Protein AF-A0A9D8PIN5-F1 (afdb_monomer_lite)

Sequence (96 aa):
MKIVKNLRQTLTIASVVVSLTILGFTVFGKRGFISFMTMKERKKSISLEIESLQNQNSALKDELIRLKSKEYRERVVRSKMGMAKDGEVIYIFTPE

Organism: NCBI:txid2844893

Foldseek 3Di:
DVVVVVVVVVVVVVVVVVVVVVVVCCCPPPPHPVVVVVVVVVVVVVVVVVVVVVVVVVVVVVVVCVPDDPVVVV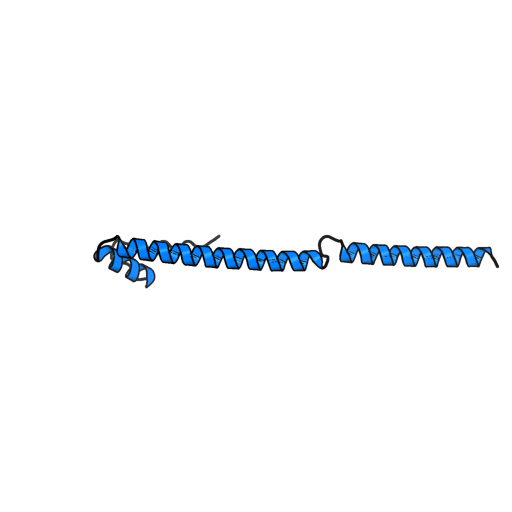QVVCLVVVHHDVPDDNDDDDDD

InterPro domains:
  IPR007060 Septum formation initiator FtsL/DivIC [PF04977] (22-93)
  IPR023081 Cell division protein FtsB [PTHR37485] (9-95)

Structure (mmCIF, N/CA/C/O backbone):
data_AF-A0A9D8PIN5-F1
#
_entry.id   AF-A0A9D8PIN5-F1
#
loop_
_atom_site.group_PDB
_atom_site.id
_atom_site.type_symbol
_atom_site.label_atom_id
_atom_site.label_alt_id
_atom_site.label_comp_id
_atom_site.label_asym_id
_atom_site.label_entity_id
_atom_site.label_seq_id
_atom_site.pdbx_PDB_ins_code
_atom_site.Cartn_x
_atom_site.Cartn_y
_atom_site.Cartn_z
_atom_site.occupancy
_atom_site.B_iso_or_equiv
_atom_site.auth_seq_id
_atom_site.auth_comp_id
_atom_site.auth_asym_id
_atom_site.auth_atom_id
_atom_site.pdbx_PDB_model_num
ATOM 1 N N . MET A 1 1 ? 27.734 -3.384 -60.481 1.00 53.97 1 MET A N 1
ATOM 2 C CA . MET A 1 1 ? 27.952 -3.400 -59.010 1.00 53.97 1 MET A CA 1
ATOM 3 C C . MET A 1 1 ? 27.066 -2.436 -58.194 1.00 53.97 1 MET A C 1
ATOM 5 O O . MET A 1 1 ? 27.064 -2.544 -56.976 1.00 53.97 1 MET A O 1
ATOM 9 N N . LYS A 1 2 ? 26.290 -1.513 -58.799 1.00 52.38 2 LYS A N 1
ATOM 10 C CA . LYS A 1 2 ? 25.408 -0.584 -58.049 1.00 52.38 2 LYS A CA 1
ATOM 11 C C . LYS A 1 2 ? 24.109 -1.238 -57.531 1.00 52.38 2 LYS A C 1
ATOM 13 O O . LYS A 1 2 ? 23.700 -0.968 -56.411 1.00 52.38 2 LYS A O 1
ATOM 18 N N . ILE A 1 3 ? 23.523 -2.165 -58.295 1.00 59.53 3 ILE A N 1
ATOM 19 C CA . ILE A 1 3 ? 22.233 -2.819 -57.980 1.00 59.53 3 ILE A CA 1
ATOM 20 C C . ILE A 1 3 ? 22.317 -3.677 -56.702 1.00 59.53 3 ILE A C 1
ATOM 22 O O . ILE A 1 3 ? 21.507 -3.528 -55.794 1.00 59.53 3 ILE A O 1
ATOM 26 N N . VAL A 1 4 ? 23.363 -4.502 -56.575 1.00 61.22 4 VAL A N 1
ATOM 27 C CA . VAL A 1 4 ? 23.621 -5.316 -55.368 1.00 61.22 4 VAL A CA 1
ATOM 28 C C . VAL A 1 4 ? 23.956 -4.481 -54.127 1.00 61.22 4 VAL A C 1
ATOM 30 O O . VAL A 1 4 ? 23.680 -4.909 -53.008 1.00 61.22 4 VAL A O 1
ATOM 33 N N . LYS A 1 5 ? 24.525 -3.281 -54.301 1.00 61.94 5 LYS A N 1
ATOM 34 C CA . LYS A 1 5 ? 24.844 -2.371 -53.190 1.00 61.94 5 LYS A CA 1
ATOM 35 C C . LYS A 1 5 ? 23.572 -1.750 -52.600 1.00 61.94 5 LYS A C 1
ATOM 37 O O . LYS A 1 5 ? 23.424 -1.733 -51.382 1.00 61.94 5 LYS A O 1
ATOM 42 N N . ASN A 1 6 ? 22.632 -1.354 -53.459 1.00 67.06 6 ASN A N 1
ATOM 43 C CA . ASN A 1 6 ? 21.336 -0.808 -53.050 1.00 67.06 6 ASN A CA 1
ATOM 44 C C . ASN A 1 6 ? 20.466 -1.870 -52.361 1.00 67.06 6 ASN A C 1
ATOM 46 O O . ASN A 1 6 ? 19.854 -1.574 -51.342 1.00 67.06 6 ASN A O 1
ATOM 50 N N . LEU A 1 7 ? 20.489 -3.117 -52.852 1.00 71.06 7 LEU A N 1
ATOM 51 C CA . LEU A 1 7 ? 19.754 -4.234 -52.246 1.00 71.06 7 LEU A CA 1
ATOM 52 C C . LEU A 1 7 ? 20.270 -4.580 -50.838 1.00 71.06 7 LEU A C 1
ATOM 54 O O . LEU A 1 7 ? 19.492 -4.832 -49.917 1.00 71.06 7 LEU A O 1
ATOM 58 N N . ARG A 1 8 ? 21.596 -4.544 -50.649 1.00 77.00 8 ARG A N 1
ATOM 59 C CA . ARG A 1 8 ? 22.219 -4.708 -49.328 1.00 77.00 8 ARG A CA 1
ATOM 60 C C . ARG A 1 8 ? 21.859 -3.561 -48.382 1.00 77.00 8 ARG A C 1
ATOM 62 O O . ARG A 1 8 ? 21.534 -3.829 -47.231 1.00 77.00 8 ARG A O 1
ATOM 69 N N . GLN A 1 9 ? 21.851 -2.315 -48.866 1.00 79.69 9 GLN A N 1
ATOM 70 C CA . GLN A 1 9 ? 21.445 -1.156 -48.064 1.00 79.69 9 GLN A CA 1
ATOM 71 C C . GLN A 1 9 ? 19.970 -1.215 -47.645 1.00 79.69 9 GLN A C 1
ATOM 73 O O . GLN A 1 9 ? 19.663 -0.959 -46.480 1.00 79.69 9 GLN A O 1
ATOM 78 N N . THR A 1 10 ? 19.059 -1.614 -48.537 1.00 79.12 10 THR A N 1
ATOM 79 C CA . THR A 1 10 ? 17.638 -1.777 -48.188 1.00 79.12 10 THR A CA 1
ATOM 80 C C . THR A 1 10 ? 17.422 -2.883 -47.157 1.00 79.12 10 THR A C 1
ATOM 82 O O . THR A 1 10 ? 16.628 -2.702 -46.239 1.00 79.12 10 THR A O 1
ATOM 85 N N . LEU A 1 11 ? 18.175 -3.987 -47.240 1.00 83.62 11 LEU A N 1
ATOM 86 C CA . LEU A 1 11 ? 18.127 -5.068 -46.247 1.00 83.62 11 LEU A CA 1
ATOM 87 C C . LEU A 1 11 ? 18.642 -4.618 -44.873 1.00 83.62 11 LEU A C 1
ATOM 89 O O . LEU A 1 11 ? 18.022 -4.927 -43.857 1.00 83.62 11 LEU A O 1
ATOM 93 N N . THR A 1 12 ? 19.734 -3.848 -44.826 1.00 83.00 12 THR A N 1
ATOM 94 C CA . THR A 1 12 ? 20.247 -3.313 -43.554 1.00 83.00 12 THR A CA 1
ATOM 95 C C . THR A 1 12 ? 19.287 -2.312 -42.921 1.00 83.00 12 THR A C 1
ATOM 97 O O . THR A 1 12 ? 19.059 -2.370 -41.717 1.00 83.00 12 THR A O 1
ATOM 100 N N . ILE A 1 13 ? 18.667 -1.436 -43.718 1.00 86.88 13 ILE A N 1
ATOM 101 C CA . ILE A 1 13 ? 17.690 -0.464 -43.211 1.00 86.88 13 ILE A CA 1
ATOM 102 C C . ILE A 1 13 ? 16.445 -1.194 -42.698 1.00 86.88 13 ILE A C 1
ATOM 104 O O . ILE A 1 13 ? 15.985 -0.905 -41.597 1.00 86.88 13 ILE A O 1
ATOM 108 N N . ALA A 1 14 ? 15.947 -2.190 -43.437 1.00 87.19 14 ALA A N 1
ATOM 109 C CA . ALA A 1 14 ? 14.819 -3.007 -43.000 1.00 87.19 14 ALA A CA 1
ATOM 110 C C . ALA A 1 14 ? 15.114 -3.734 -41.677 1.00 87.19 14 ALA A C 1
ATOM 112 O O . ALA A 1 14 ? 14.286 -3.711 -40.771 1.00 87.19 14 ALA A O 1
ATOM 113 N N . SER A 1 15 ? 16.312 -4.310 -41.519 1.00 84.62 15 SER A N 1
ATOM 114 C CA . SER A 1 15 ? 16.727 -4.949 -40.263 1.00 84.62 15 SER A CA 1
ATOM 115 C C . SER A 1 15 ? 16.765 -3.967 -39.090 1.00 84.62 15 SER A C 1
ATOM 117 O O . SER A 1 15 ? 16.300 -4.304 -38.003 1.00 84.62 15 SER A O 1
ATOM 119 N N . VAL A 1 16 ? 17.273 -2.750 -39.299 1.00 90.00 16 VAL A N 1
ATOM 120 C CA . VAL A 1 16 ? 17.318 -1.715 -38.256 1.00 90.00 16 VAL A CA 1
ATOM 121 C C . VAL A 1 16 ? 15.906 -1.276 -37.864 1.00 90.00 16 VAL A C 1
ATOM 123 O O . VAL A 1 16 ? 15.604 -1.190 -36.676 1.00 90.00 16 VAL A O 1
ATOM 126 N N . VAL A 1 17 ? 15.021 -1.066 -38.841 1.00 89.19 17 VAL A N 1
ATOM 127 C CA . VAL A 1 17 ? 13.620 -0.683 -38.601 1.00 89.19 17 VAL A CA 1
ATOM 128 C C . VAL A 1 17 ? 12.870 -1.773 -37.832 1.00 89.19 17 VAL A C 1
ATOM 130 O O . VAL A 1 17 ? 12.168 -1.465 -36.869 1.00 89.19 17 VAL A O 1
ATOM 133 N N . VAL A 1 18 ? 13.055 -3.047 -38.189 1.00 87.94 18 VAL A N 1
ATOM 134 C CA . VAL A 1 18 ? 12.456 -4.177 -37.460 1.00 87.94 18 VAL A CA 1
ATOM 135 C C . VAL A 1 18 ? 12.968 -4.230 -36.018 1.00 87.94 18 VAL A C 1
ATOM 137 O O . VAL A 1 18 ? 12.160 -4.321 -35.095 1.00 87.94 18 VAL A O 1
ATOM 140 N N . SER A 1 19 ? 14.276 -4.080 -35.795 1.00 84.50 19 SER A N 1
ATOM 141 C CA . SER A 1 19 ? 14.857 -4.054 -34.446 1.00 84.50 19 SER A CA 1
ATOM 142 C C . SER A 1 19 ? 14.330 -2.893 -33.597 1.00 84.50 19 SER A C 1
ATOM 144 O O . SER A 1 19 ? 13.957 -3.099 -32.443 1.00 84.50 19 SER A O 1
ATOM 146 N N . LEU A 1 20 ? 14.223 -1.686 -34.164 1.00 83.75 20 LEU A N 1
ATOM 147 C CA . LEU A 1 20 ? 13.627 -0.527 -33.485 1.00 83.75 20 LEU A CA 1
ATOM 148 C C . LEU A 1 20 ? 12.151 -0.747 -33.150 1.00 83.75 20 LEU A C 1
ATOM 150 O O . LEU A 1 20 ? 11.702 -0.367 -32.070 1.00 83.75 20 LEU A O 1
ATOM 154 N N . THR A 1 21 ? 11.409 -1.399 -34.044 1.00 79.94 21 THR A N 1
ATOM 155 C CA . THR A 1 21 ? 9.997 -1.720 -33.819 1.00 79.94 21 THR A CA 1
ATOM 156 C C . THR A 1 21 ? 9.851 -2.723 -32.674 1.00 79.94 21 THR A C 1
ATOM 158 O O . THR A 1 21 ? 9.048 -2.505 -31.772 1.00 79.94 21 THR A O 1
ATOM 161 N N . ILE A 1 22 ? 10.681 -3.771 -32.633 1.00 78.19 22 ILE A N 1
ATOM 162 C CA . ILE A 1 22 ? 10.677 -4.772 -31.553 1.00 78.19 22 ILE A CA 1
ATOM 163 C C . ILE A 1 22 ? 11.061 -4.140 -30.205 1.00 78.19 22 ILE A C 1
ATOM 165 O O . ILE A 1 22 ? 10.412 -4.408 -29.190 1.00 78.19 22 ILE A O 1
ATOM 169 N N . LEU A 1 23 ? 12.070 -3.264 -30.183 1.00 75.94 23 LEU A N 1
ATOM 170 C CA . LEU A 1 23 ? 12.464 -2.527 -28.978 1.00 75.94 23 LEU A CA 1
ATOM 171 C C . LEU A 1 23 ? 11.348 -1.587 -28.506 1.00 75.94 23 LEU A C 1
ATOM 173 O O . LEU A 1 23 ? 11.008 -1.584 -27.323 1.00 75.94 23 LEU A O 1
ATOM 177 N N . GLY A 1 24 ? 10.716 -0.859 -29.429 1.00 73.31 24 GLY A N 1
ATOM 178 C CA . GLY A 1 24 ? 9.569 -0.002 -29.139 1.00 73.31 24 GLY A CA 1
ATOM 179 C C . GLY A 1 24 ? 8.391 -0.785 -28.556 1.00 73.31 24 GLY A C 1
ATOM 180 O O . GLY A 1 24 ? 7.881 -0.424 -27.499 1.00 73.31 24 GLY A O 1
ATOM 181 N N . PHE A 1 25 ? 8.009 -1.910 -29.165 1.00 71.06 25 PHE A N 1
ATOM 182 C CA . PHE A 1 25 ? 6.950 -2.783 -28.645 1.00 71.06 25 PHE A CA 1
ATOM 183 C C . PHE A 1 25 ? 7.304 -3.437 -27.303 1.00 71.06 25 PHE A C 1
ATOM 185 O O . PHE A 1 25 ? 6.406 -3.715 -26.515 1.00 71.06 25 PHE A O 1
ATOM 192 N N . THR A 1 26 ? 8.583 -3.661 -27.002 1.00 66.81 26 THR A N 1
ATOM 193 C CA . THR A 1 26 ? 9.011 -4.193 -25.696 1.00 66.81 26 THR A CA 1
ATOM 194 C C . THR A 1 26 ? 8.898 -3.135 -24.595 1.00 66.81 26 THR A C 1
ATOM 196 O O . THR A 1 26 ? 8.490 -3.443 -23.476 1.00 66.81 26 THR A O 1
ATOM 199 N N . VAL A 1 27 ? 9.202 -1.873 -24.913 1.00 64.00 27 VAL A N 1
ATOM 200 C CA . VAL A 1 27 ? 9.110 -0.751 -23.964 1.00 64.00 27 VAL A CA 1
ATOM 201 C C . VAL A 1 27 ? 7.660 -0.279 -23.776 1.00 64.00 27 VAL A C 1
ATOM 203 O O . VAL A 1 27 ? 7.254 -0.018 -22.644 1.00 64.00 27 VAL A O 1
ATOM 206 N N . PHE A 1 28 ? 6.870 -0.221 -24.856 1.00 62.00 28 PHE A N 1
ATOM 207 C CA . PHE A 1 28 ? 5.486 0.284 -24.866 1.00 62.00 28 PHE A CA 1
ATOM 208 C C . PHE A 1 28 ? 4.399 -0.802 -24.839 1.00 62.00 28 PHE A C 1
ATOM 210 O O . PHE A 1 28 ? 3.219 -0.493 -24.676 1.00 62.00 28 PHE A O 1
ATOM 217 N N . GLY A 1 29 ? 4.748 -2.078 -25.007 1.00 59.06 29 GLY A N 1
ATOM 218 C CA . GLY A 1 29 ? 3.792 -3.181 -24.941 1.00 59.06 29 GLY A CA 1
ATOM 219 C C . GLY A 1 29 ? 3.213 -3.331 -23.537 1.00 59.06 29 GLY A C 1
ATOM 220 O O . GLY A 1 29 ? 3.834 -2.948 -22.553 1.00 59.06 29 GLY A O 1
ATOM 221 N N . LYS A 1 30 ? 2.036 -3.952 -23.421 1.00 53.00 30 LYS A N 1
ATOM 222 C CA . LYS A 1 30 ? 1.262 -4.155 -22.172 1.00 53.00 30 LYS A CA 1
ATOM 223 C C . LYS A 1 30 ? 2.024 -4.812 -20.990 1.00 53.00 30 LYS A C 1
ATOM 225 O O . LYS A 1 30 ? 1.447 -4.965 -19.922 1.00 53.00 30 LYS A O 1
ATOM 230 N N . ARG A 1 31 ? 3.290 -5.213 -21.173 1.00 54.16 31 ARG A N 1
ATOM 231 C CA . ARG A 1 31 ? 4.218 -5.767 -20.164 1.00 54.16 31 ARG A CA 1
ATOM 232 C C . ARG A 1 31 ? 5.534 -4.974 -20.024 1.00 54.16 31 ARG A C 1
ATOM 234 O O . ARG A 1 31 ? 6.476 -5.469 -19.416 1.00 54.16 31 ARG A O 1
ATOM 241 N N . GLY A 1 32 ? 5.630 -3.783 -20.612 1.00 59.28 32 GLY A N 1
ATOM 242 C CA . GLY A 1 32 ? 6.813 -2.926 -20.543 1.00 59.28 32 GLY A CA 1
ATOM 243 C C . GLY A 1 32 ? 7.029 -2.329 -19.149 1.00 59.28 32 GLY A C 1
ATOM 244 O O . GLY A 1 32 ? 6.126 -2.324 -18.310 1.00 59.28 32 GLY A O 1
ATOM 245 N N . PHE A 1 33 ? 8.233 -1.799 -18.916 1.00 55.56 33 PHE A N 1
ATOM 246 C CA . PHE A 1 33 ? 8.768 -1.309 -17.629 1.00 55.56 33 PHE A CA 1
ATOM 247 C C . PHE A 1 33 ? 7.813 -0.380 -16.843 1.00 55.56 33 PHE A C 1
ATOM 249 O O . PHE A 1 33 ? 7.799 -0.378 -15.612 1.00 55.56 33 PHE A O 1
ATOM 256 N N . ILE A 1 34 ? 6.947 0.350 -17.553 1.00 57.19 34 ILE A N 1
ATOM 257 C CA . ILE A 1 34 ? 5.923 1.244 -16.990 1.00 57.19 34 ILE A CA 1
ATOM 258 C C . ILE A 1 34 ? 4.852 0.472 -16.191 1.00 57.19 34 ILE A C 1
ATOM 260 O O . ILE A 1 34 ? 4.406 0.942 -15.145 1.00 57.19 34 ILE A O 1
ATOM 264 N N . SER A 1 35 ? 4.472 -0.743 -16.609 1.00 57.00 35 SER A N 1
ATOM 265 C CA . SER A 1 35 ? 3.480 -1.558 -15.886 1.00 57.00 35 SER A CA 1
ATOM 266 C C . SER A 1 35 ? 4.012 -2.105 -14.560 1.00 57.00 35 SER A C 1
ATOM 268 O O . SER A 1 35 ? 3.233 -2.355 -13.641 1.00 57.00 35 SER A O 1
ATOM 270 N N . PHE A 1 36 ? 5.327 -2.293 -14.434 1.00 58.16 36 PHE A N 1
ATOM 271 C CA . PHE A 1 36 ? 5.926 -2.729 -13.173 1.00 58.16 36 PHE A CA 1
ATOM 272 C C . PHE A 1 36 ? 5.909 -1.600 -12.132 1.00 58.16 36 PHE A C 1
ATOM 274 O O . PHE A 1 36 ? 5.683 -1.837 -10.944 1.00 58.16 36 PHE A O 1
ATOM 281 N N . MET A 1 37 ? 6.072 -0.356 -12.587 1.00 57.19 37 MET A N 1
ATOM 282 C CA . MET A 1 37 ? 6.033 0.819 -11.719 1.00 57.19 37 MET A CA 1
ATOM 283 C C . MET A 1 37 ? 4.612 1.085 -11.196 1.00 57.19 37 MET A C 1
ATOM 285 O O . MET A 1 37 ? 4.430 1.264 -9.992 1.00 57.19 37 MET A O 1
ATOM 289 N N . THR A 1 38 ? 3.588 0.961 -12.049 1.00 58.94 38 THR A N 1
ATOM 290 C CA . THR A 1 38 ? 2.182 1.140 -11.637 1.00 58.94 38 THR A CA 1
ATOM 291 C C . THR A 1 38 ? 1.669 0.025 -10.718 1.00 58.94 38 THR A C 1
ATOM 293 O O . THR A 1 38 ? 0.863 0.288 -9.823 1.00 58.94 38 THR A O 1
ATOM 296 N N . MET A 1 39 ? 2.159 -1.214 -10.858 1.00 58.47 39 MET A N 1
ATOM 297 C CA . MET A 1 39 ? 1.836 -2.303 -9.920 1.00 58.47 39 MET A CA 1
ATOM 298 C C . MET A 1 39 ? 2.414 -2.053 -8.520 1.00 58.47 39 MET A C 1
ATOM 300 O O . MET A 1 39 ? 1.759 -2.349 -7.518 1.00 58.47 39 MET A O 1
ATOM 304 N N . LYS A 1 40 ? 3.620 -1.476 -8.432 1.00 60.19 40 LYS A N 1
ATOM 305 C CA . LYS A 1 40 ? 4.253 -1.143 -7.148 1.00 60.19 40 LYS A CA 1
ATOM 306 C C . LYS A 1 40 ? 3.523 -0.002 -6.436 1.00 60.19 40 LYS A C 1
ATOM 308 O O . LYS A 1 40 ? 3.336 -0.069 -5.222 1.00 60.19 40 LYS A O 1
ATOM 313 N N . GLU A 1 41 ? 3.063 0.997 -7.185 1.00 61.78 41 GLU A N 1
ATOM 314 C CA . GLU A 1 41 ? 2.263 2.095 -6.636 1.00 61.78 41 GLU A CA 1
ATOM 315 C C . GLU A 1 41 ? 0.889 1.632 -6.153 1.00 61.78 41 GLU A C 1
ATOM 317 O O . GLU A 1 41 ? 0.511 1.963 -5.031 1.00 61.78 41 GLU A O 1
ATOM 322 N N . ARG A 1 42 ? 0.190 0.781 -6.919 1.00 61.56 42 ARG A N 1
ATOM 323 C CA . ARG A 1 42 ? -1.093 0.196 -6.485 1.00 61.56 42 ARG A CA 1
ATOM 324 C C . ARG A 1 42 ? -0.958 -0.642 -5.218 1.00 61.56 42 ARG A C 1
ATOM 326 O O . ARG A 1 42 ? -1.804 -0.565 -4.335 1.00 61.56 42 ARG A O 1
ATOM 333 N N . LYS A 1 43 ? 0.116 -1.428 -5.094 1.00 67.38 43 LYS A N 1
ATOM 334 C CA . LYS A 1 43 ? 0.361 -2.197 -3.866 1.00 67.38 43 LYS A CA 1
ATOM 335 C C . LYS A 1 43 ? 0.592 -1.269 -2.670 1.00 67.38 43 LYS A C 1
ATOM 337 O O . LYS A 1 43 ? 0.059 -1.520 -1.597 1.00 67.38 43 LYS A O 1
ATOM 342 N N . LYS A 1 44 ? 1.341 -0.179 -2.866 1.00 70.56 44 LYS A N 1
ATOM 343 C CA . LYS A 1 44 ? 1.605 0.814 -1.818 1.00 70.56 44 LYS A CA 1
ATOM 344 C C . LYS A 1 44 ? 0.335 1.558 -1.394 1.00 70.56 44 LYS A C 1
ATOM 346 O O . LYS A 1 44 ? 0.130 1.729 -0.198 1.00 70.56 44 LYS A O 1
ATOM 351 N N . SER A 1 45 ? -0.515 1.969 -2.337 1.00 74.06 45 SER A N 1
ATOM 352 C CA . SER A 1 45 ? -1.763 2.673 -2.017 1.00 74.06 45 SER A CA 1
ATOM 353 C C . SER A 1 45 ? -2.728 1.788 -1.231 1.00 74.06 45 SER A C 1
ATOM 355 O O . SER A 1 45 ? -3.250 2.228 -0.214 1.00 74.06 45 SER A O 1
ATOM 357 N N . ILE A 1 46 ? -2.888 0.524 -1.638 1.00 76.62 46 ILE A N 1
ATOM 358 C CA . ILE A 1 46 ? -3.756 -0.436 -0.940 1.00 76.62 46 ILE A CA 1
ATOM 359 C C . ILE A 1 46 ? -3.234 -0.712 0.475 1.00 76.62 46 ILE A C 1
ATOM 361 O O . ILE A 1 46 ? -4.015 -0.747 1.419 1.00 76.62 46 ILE A O 1
ATOM 365 N N . SER A 1 47 ? -1.919 -0.873 0.659 1.00 74.94 47 SER A N 1
ATOM 366 C CA . SER A 1 47 ? -1.350 -1.066 2.001 1.00 74.94 47 SER A CA 1
ATOM 367 C C . SER A 1 47 ? -1.588 0.133 2.923 1.00 74.94 47 SER A C 1
ATOM 369 O O . SER A 1 47 ? -1.938 -0.065 4.083 1.00 74.94 47 SER A O 1
ATOM 371 N N . LEU A 1 48 ? -1.451 1.359 2.410 1.00 83.69 48 LEU A N 1
ATOM 372 C CA . LEU A 1 48 ? -1.736 2.577 3.176 1.00 83.69 48 LEU A CA 1
ATOM 373 C C . LEU A 1 48 ? -3.227 2.711 3.514 1.00 83.69 48 LEU A C 1
ATOM 375 O O . LEU A 1 48 ? -3.581 3.158 4.604 1.00 83.69 48 LEU A O 1
ATOM 379 N N . GLU A 1 49 ? -4.108 2.304 2.602 1.00 82.94 49 GLU A N 1
ATOM 380 C CA . GLU A 1 49 ? -5.552 2.296 2.835 1.00 82.94 49 GLU A CA 1
ATOM 381 C C . GLU A 1 49 ? -5.944 1.277 3.913 1.00 82.94 49 GLU A C 1
ATOM 383 O O . GLU A 1 49 ? -6.705 1.607 4.821 1.00 82.94 49 GLU A O 1
ATOM 388 N N . ILE A 1 50 ? -5.354 0.077 3.884 1.00 86.50 50 ILE A N 1
ATOM 389 C CA . ILE A 1 50 ? -5.535 -0.939 4.931 1.00 86.50 50 ILE A CA 1
ATOM 390 C C . ILE A 1 50 ? -5.093 -0.396 6.292 1.00 86.50 50 ILE A C 1
ATOM 392 O O . ILE A 1 50 ? -5.832 -0.530 7.266 1.00 86.50 50 ILE A O 1
ATOM 396 N N . GLU A 1 51 ? -3.918 0.228 6.368 1.00 87.38 51 GLU A N 1
ATOM 397 C CA . GLU A 1 51 ? -3.397 0.787 7.619 1.00 87.38 51 GLU A CA 1
ATOM 398 C C . GLU A 1 51 ? -4.304 1.905 8.161 1.00 87.38 51 GLU A C 1
ATOM 400 O O . GLU A 1 51 ? -4.663 1.912 9.340 1.00 87.38 51 GLU A O 1
ATOM 405 N N . SER A 1 52 ? -4.759 2.807 7.287 1.00 89.94 52 SER A N 1
ATOM 406 C CA . SER A 1 52 ? -5.708 3.865 7.647 1.00 89.94 52 SER A CA 1
ATOM 407 C C . SER A 1 52 ? -7.027 3.296 8.179 1.00 89.94 52 SER A C 1
ATOM 409 O O . SER A 1 52 ? -7.505 3.714 9.236 1.00 89.94 52 SER A O 1
ATOM 411 N N . LEU A 1 53 ? -7.599 2.302 7.493 1.00 85.50 53 LEU A N 1
ATOM 412 C CA . LEU A 1 53 ? -8.842 1.653 7.910 1.00 85.50 53 LEU A CA 1
ATOM 413 C C . LEU A 1 53 ? -8.677 0.891 9.228 1.00 85.50 53 LEU A C 1
ATOM 415 O O . LEU A 1 53 ? -9.576 0.923 10.067 1.00 85.50 53 LEU A O 1
ATOM 419 N N . GLN A 1 54 ? -7.536 0.238 9.451 1.00 85.56 54 GLN A N 1
ATOM 420 C CA . GLN A 1 54 ? -7.241 -0.433 10.718 1.00 85.56 54 GLN A CA 1
ATOM 421 C C . GLN A 1 54 ? -7.160 0.560 11.879 1.00 85.56 54 GLN A C 1
ATOM 423 O O . GLN A 1 54 ? -7.762 0.314 12.928 1.00 85.56 54 GLN A O 1
ATOM 428 N N . ASN A 1 55 ? -6.493 1.697 11.679 1.00 86.06 55 ASN A N 1
ATOM 429 C CA . ASN A 1 55 ? -6.398 2.751 12.686 1.00 86.06 55 ASN A CA 1
ATOM 430 C C . ASN A 1 55 ? -7.772 3.349 13.014 1.00 86.06 55 ASN A C 1
ATOM 432 O O . ASN A 1 55 ? -8.125 3.467 14.189 1.00 86.06 55 ASN A O 1
ATOM 436 N N . GLN A 1 56 ? -8.589 3.639 11.996 1.00 85.81 56 GLN A N 1
ATOM 437 C CA . GLN A 1 56 ? -9.963 4.117 12.189 1.00 85.81 56 GLN A CA 1
ATOM 438 C C . GLN A 1 56 ? -10.821 3.091 12.939 1.00 85.81 56 GLN A C 1
ATOM 440 O O . GLN A 1 56 ? -11.531 3.433 13.882 1.00 85.81 56 GLN A O 1
ATOM 445 N N . ASN A 1 57 ? -10.716 1.812 12.575 1.00 82.69 57 ASN A N 1
ATOM 446 C CA . ASN A 1 57 ? -11.462 0.738 13.224 1.00 82.69 57 ASN A CA 1
ATOM 447 C C . ASN A 1 57 ? -11.032 0.556 14.691 1.00 82.69 57 ASN A C 1
ATOM 449 O O . ASN A 1 57 ? -11.877 0.338 15.557 1.00 82.69 57 ASN A O 1
ATOM 453 N N . SER A 1 58 ? -9.737 0.693 15.000 1.00 78.25 58 SER A N 1
ATOM 454 C CA . SER A 1 58 ? -9.253 0.665 16.386 1.00 78.25 58 SER A CA 1
ATOM 455 C C . SER A 1 58 ? -9.792 1.842 17.197 1.00 78.25 58 SER A C 1
ATOM 457 O O . SER A 1 58 ? -10.321 1.629 18.284 1.00 78.25 58 SER A O 1
ATOM 459 N N . ALA A 1 59 ? -9.728 3.060 16.654 1.00 81.12 59 ALA A N 1
ATOM 460 C CA . ALA A 1 59 ? -10.229 4.253 17.332 1.00 81.12 59 ALA A CA 1
ATOM 461 C C . ALA A 1 59 ? -11.736 4.155 17.629 1.00 81.12 59 ALA A C 1
ATOM 463 O O . ALA A 1 59 ? -12.163 4.397 18.757 1.00 81.12 59 ALA A O 1
ATOM 464 N N . LEU A 1 60 ? -12.529 3.703 16.651 1.00 78.94 60 LEU A N 1
ATOM 465 C CA . LEU A 1 60 ? -13.971 3.488 16.815 1.00 78.94 60 LEU A CA 1
ATOM 466 C C . LEU A 1 60 ? -14.287 2.387 17.839 1.00 78.94 60 LEU A C 1
ATOM 468 O O . LEU A 1 60 ? -15.254 2.487 18.595 1.00 78.94 60 LEU A O 1
ATOM 472 N N . LYS A 1 61 ? -13.471 1.328 17.899 1.00 73.75 61 LYS A N 1
ATOM 473 C CA . LYS A 1 61 ? -13.605 0.281 18.923 1.00 73.75 61 LYS A CA 1
ATOM 474 C C . LYS A 1 61 ? -13.300 0.811 20.316 1.00 73.75 61 LYS A C 1
ATOM 476 O O . LYS A 1 61 ? -14.029 0.485 21.250 1.00 73.75 61 LYS A O 1
ATOM 481 N N . ASP A 1 62 ? -12.265 1.627 20.456 1.00 75.25 62 ASP A N 1
ATOM 482 C CA . ASP A 1 62 ? -11.909 2.233 21.737 1.00 75.25 62 ASP A CA 1
ATOM 483 C C . ASP A 1 62 ? -12.989 3.211 22.207 1.00 75.25 62 ASP A C 1
ATOM 485 O O . ASP A 1 62 ? -13.336 3.235 23.389 1.00 75.25 62 ASP A O 1
ATOM 489 N N . GLU A 1 63 ? -13.592 3.954 21.280 1.00 76.75 63 GLU A N 1
ATOM 490 C CA . GLU A 1 63 ? -14.755 4.794 21.546 1.00 76.75 63 GLU A CA 1
ATOM 491 C C . GLU A 1 63 ? -15.962 3.953 22.003 1.00 76.75 63 GLU A C 1
ATOM 493 O O . GLU A 1 63 ? -16.529 4.216 23.065 1.00 76.75 63 GLU A O 1
ATOM 498 N N . LEU A 1 64 ? -16.283 2.854 21.310 1.00 71.12 64 LEU A N 1
ATOM 499 C CA . LEU A 1 64 ? -17.331 1.910 21.730 1.00 71.12 64 LEU A CA 1
ATOM 500 C C . LEU A 1 64 ? -17.079 1.306 23.120 1.00 71.12 64 LEU A C 1
ATOM 502 O O . LEU A 1 64 ? -18.021 1.105 23.885 1.00 71.12 64 LEU A O 1
ATOM 506 N N . ILE A 1 65 ? -15.824 1.004 23.455 1.00 68.62 65 ILE A N 1
ATOM 507 C CA . ILE A 1 65 ? -15.429 0.484 24.772 1.00 68.62 65 ILE A CA 1
ATOM 508 C C . ILE A 1 65 ? -15.612 1.555 25.855 1.00 68.62 65 ILE A C 1
ATOM 510 O O . ILE A 1 65 ? -16.001 1.214 26.971 1.00 68.62 65 ILE A O 1
ATOM 514 N N . ARG A 1 66 ? -15.358 2.833 25.547 1.00 67.62 66 ARG A N 1
ATOM 515 C CA . ARG A 1 66 ? -15.549 3.957 26.481 1.00 67.62 66 ARG A CA 1
ATOM 516 C C . ARG A 1 66 ? -17.022 4.301 26.703 1.00 67.62 66 ARG A C 1
ATOM 518 O O . ARG A 1 66 ? -17.388 4.657 27.817 1.00 67.62 66 ARG A O 1
ATOM 525 N N . LEU A 1 67 ? -17.849 4.184 25.665 1.00 68.69 67 LEU A N 1
ATOM 526 C CA . LEU A 1 67 ? -19.278 4.512 25.715 1.00 68.69 67 LEU A CA 1
ATOM 527 C C . LEU A 1 67 ? -20.151 3.413 26.336 1.00 68.69 67 LEU A C 1
ATOM 529 O O . LEU A 1 67 ? -21.284 3.696 26.724 1.00 68.69 67 LEU A O 1
ATOM 533 N N . LYS A 1 68 ? -19.673 2.166 26.429 1.00 63.31 68 LYS A N 1
ATOM 534 C CA . LYS A 1 68 ? -20.486 1.038 26.909 1.00 63.31 68 LYS A CA 1
ATOM 535 C C . LYS A 1 68 ? -20.082 0.537 28.297 1.00 63.31 68 LYS A C 1
ATOM 537 O O . LYS A 1 68 ? -18.945 0.689 28.737 1.00 63.31 68 LYS A O 1
ATOM 542 N N . SER A 1 69 ? -21.055 -0.066 28.986 1.00 66.88 69 SER A N 1
ATOM 543 C CA . SER A 1 69 ? -20.940 -0.531 30.375 1.00 66.88 69 SER A CA 1
ATOM 544 C C . SER A 1 69 ? -19.784 -1.520 30.593 1.00 66.88 69 SER A C 1
ATOM 546 O O . SER A 1 69 ? -19.253 -2.124 29.654 1.00 66.88 69 SER A O 1
ATOM 548 N N . LYS A 1 70 ? -19.393 -1.713 31.859 1.00 69.06 70 LYS A N 1
ATOM 549 C CA . LYS A 1 70 ? -18.291 -2.604 32.265 1.00 69.06 70 LYS A CA 1
ATOM 550 C C . LYS A 1 70 ? -18.469 -4.034 31.731 1.00 69.06 70 LYS A C 1
ATOM 552 O O . LYS A 1 70 ? -17.491 -4.634 31.291 1.00 69.06 70 LYS A O 1
ATOM 557 N N . GLU A 1 71 ? -19.704 -4.530 31.680 1.00 67.94 71 GLU A N 1
ATOM 558 C CA . GLU A 1 71 ? -20.043 -5.858 31.155 1.00 67.94 71 GLU A CA 1
ATOM 559 C C . GLU A 1 71 ? -19.775 -5.969 29.645 1.00 67.94 71 GLU A C 1
ATOM 561 O O . GLU A 1 71 ? -19.306 -7.001 29.162 1.00 67.94 71 GLU A O 1
ATOM 566 N N . TYR A 1 72 ? -20.020 -4.899 28.880 1.00 68.19 72 TYR A N 1
ATOM 567 C CA . TYR A 1 72 ? -19.720 -4.880 27.447 1.00 68.19 72 TYR A CA 1
ATOM 568 C C . TYR A 1 72 ? -18.212 -4.887 27.187 1.00 68.19 72 TYR A C 1
ATOM 570 O O . TYR A 1 72 ? -17.736 -5.580 26.287 1.00 68.19 72 TYR A O 1
ATOM 578 N N . ARG A 1 73 ? -17.444 -4.156 28.004 1.00 66.25 73 ARG A N 1
ATOM 579 C CA . ARG A 1 73 ? -15.979 -4.140 27.915 1.00 66.25 73 ARG A CA 1
ATOM 580 C C . ARG A 1 73 ? -15.384 -5.526 28.159 1.00 66.25 73 ARG A C 1
ATOM 582 O O . ARG A 1 73 ? -14.521 -5.955 27.399 1.00 66.25 73 ARG A O 1
ATOM 589 N N . GLU A 1 74 ? -15.870 -6.232 29.178 1.00 69.12 74 GLU A N 1
ATOM 590 C CA . GLU A 1 74 ? -15.453 -7.606 29.477 1.00 69.12 74 GLU A CA 1
ATOM 591 C C . GLU A 1 74 ? -15.790 -8.559 28.321 1.00 69.12 74 GLU A C 1
ATOM 593 O O . GLU A 1 74 ? -14.924 -9.304 27.860 1.00 69.12 74 GLU A O 1
ATOM 598 N N . ARG A 1 75 ? -17.012 -8.471 27.776 1.00 72.44 75 ARG A N 1
ATOM 599 C CA . ARG A 1 75 ? -17.444 -9.268 26.617 1.00 72.44 75 ARG A CA 1
ATOM 600 C C . ARG A 1 75 ? -16.528 -9.080 25.403 1.00 72.44 75 ARG A C 1
ATOM 602 O O . AR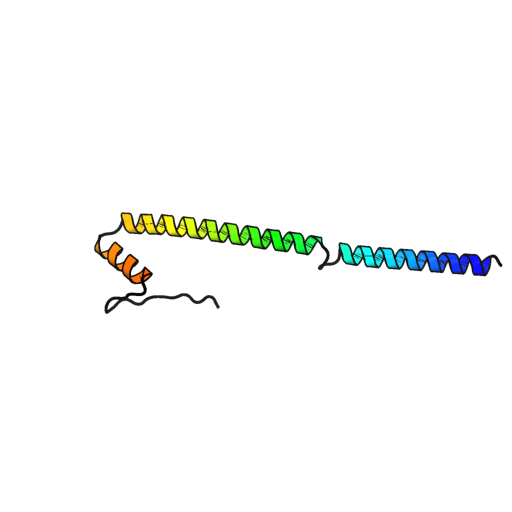G A 1 75 ? -16.124 -10.069 24.790 1.00 72.44 75 ARG A O 1
ATOM 609 N N . VAL A 1 76 ? -16.182 -7.835 25.063 1.00 72.50 76 VAL A N 1
ATOM 610 C CA . VAL A 1 76 ? -15.327 -7.516 23.903 1.00 72.50 76 VAL A CA 1
ATOM 611 C C . VAL A 1 76 ? -13.894 -8.010 24.100 1.00 72.50 76 VAL A C 1
ATOM 613 O O . VAL A 1 76 ? -13.328 -8.606 23.184 1.00 72.50 76 VAL A O 1
ATOM 616 N N . VAL A 1 77 ? -13.309 -7.810 25.286 1.00 71.19 77 VAL A N 1
ATOM 617 C CA . VAL A 1 77 ? -11.949 -8.287 25.602 1.00 71.19 77 VAL A CA 1
ATOM 618 C C . VAL A 1 77 ? -11.872 -9.807 25.493 1.00 71.19 77 VAL A C 1
ATOM 620 O O . VAL A 1 77 ? -10.961 -10.341 24.865 1.00 71.19 77 VAL A O 1
ATOM 623 N N . ARG A 1 78 ? -12.867 -10.500 26.044 1.00 70.00 78 ARG A N 1
ATOM 624 C CA . ARG A 1 78 ? -12.949 -11.959 26.026 1.00 70.00 78 ARG A CA 1
ATOM 625 C C . ARG A 1 78 ? -13.115 -12.497 24.604 1.00 70.00 78 ARG A C 1
ATOM 627 O O . ARG A 1 78 ? -12.361 -13.377 24.202 1.00 70.00 78 ARG A O 1
ATOM 634 N N . SER A 1 79 ? -13.972 -11.858 23.803 1.00 71.88 79 SER A N 1
ATOM 635 C CA . SER A 1 79 ? -14.132 -12.180 22.377 1.00 71.88 79 SER A CA 1
ATOM 636 C C . SER A 1 79 ? -12.833 -11.966 21.587 1.00 71.88 79 SER A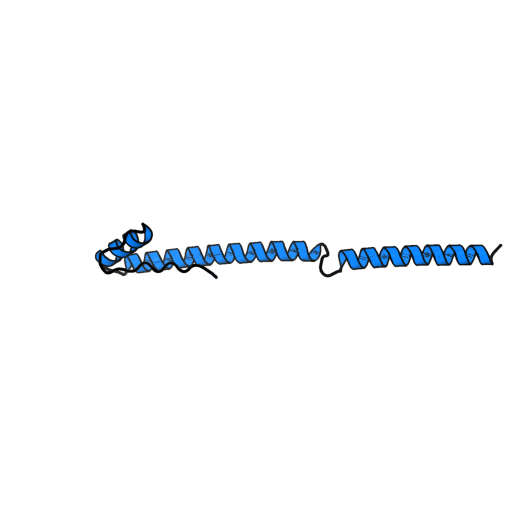 C 1
ATOM 638 O O . SER A 1 79 ? -12.473 -12.801 20.763 1.00 71.88 79 SER A O 1
ATOM 640 N N . LYS A 1 80 ? -12.081 -10.888 21.865 1.00 66.25 80 LYS A N 1
ATOM 641 C CA . LYS A 1 80 ? -10.769 -10.621 21.242 1.00 66.25 80 LYS A CA 1
ATOM 642 C C . LYS A 1 80 ? -9.692 -11.630 21.671 1.00 66.25 80 LYS A C 1
ATOM 644 O O . LYS A 1 80 ? -8.772 -11.880 20.901 1.00 66.25 80 LYS A O 1
ATOM 649 N N . MET A 1 81 ? -9.815 -12.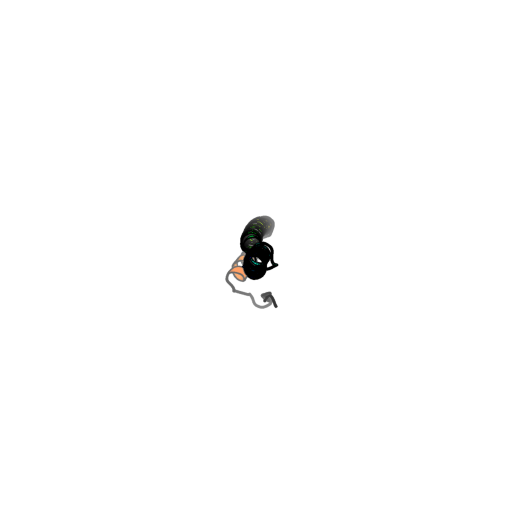222 22.862 1.00 67.19 81 MET A N 1
ATOM 650 C CA . MET A 1 81 ? -8.966 -13.320 23.348 1.00 67.19 81 MET A CA 1
ATOM 651 C C . MET A 1 81 ? -9.451 -14.716 22.912 1.00 67.19 81 MET A C 1
ATOM 653 O O . MET A 1 81 ? -8.890 -15.715 23.352 1.00 67.19 81 MET A O 1
ATOM 657 N N . GLY A 1 82 ? -10.479 -14.810 22.059 1.00 67.38 82 GLY A N 1
ATOM 658 C CA . GLY A 1 82 ? -11.021 -16.091 21.587 1.00 67.38 82 GLY A CA 1
ATOM 659 C C . GLY A 1 82 ? -11.814 -16.867 22.644 1.00 67.38 82 GLY A C 1
ATOM 660 O O . GLY A 1 82 ? -12.057 -18.058 22.484 1.00 67.38 82 GLY A O 1
ATOM 661 N N . MET A 1 83 ? -12.219 -16.208 23.728 1.00 64.31 83 MET A N 1
ATOM 662 C CA . MET A 1 83 ? -13.009 -16.792 24.805 1.00 64.31 83 MET A CA 1
ATOM 663 C C . MET A 1 83 ? -14.478 -16.347 24.653 1.00 64.31 83 MET A C 1
ATOM 665 O O . MET A 1 83 ? -14.773 -15.153 24.600 1.00 64.31 83 MET A O 1
ATOM 669 N N . ALA A 1 84 ? -15.418 -17.293 24.590 1.00 59.97 84 ALA A N 1
ATOM 670 C CA . ALA A 1 84 ? -16.867 -17.032 24.555 1.00 59.97 84 ALA A CA 1
ATOM 671 C C . ALA A 1 84 ? -17.539 -17.477 25.870 1.00 59.97 84 ALA A C 1
ATOM 673 O O . ALA A 1 84 ? -16.975 -18.279 26.612 1.00 59.97 84 ALA A O 1
ATOM 674 N N . LYS A 1 85 ? -18.716 -16.924 26.223 1.00 65.81 85 LYS A N 1
ATOM 675 C CA . LYS A 1 85 ? -19.547 -17.442 27.346 1.00 65.81 85 LYS A CA 1
ATOM 676 C C . LYS A 1 85 ? -20.541 -18.413 26.749 1.00 65.81 85 LYS A C 1
ATOM 678 O O . LYS A 1 85 ? -20.851 -18.289 25.566 1.00 65.81 85 LYS A O 1
ATOM 683 N N . ASP A 1 86 ? -21.124 -19.254 27.591 1.00 54.94 86 ASP A N 1
ATOM 684 C CA . ASP A 1 86 ? -22.354 -19.946 27.226 1.00 54.94 86 ASP A CA 1
ATOM 685 C C . ASP A 1 86 ? -23.372 -18.945 26.659 1.00 54.94 86 ASP A C 1
ATOM 687 O O . ASP A 1 86 ? -23.726 -17.956 27.309 1.00 54.94 86 ASP A O 1
ATOM 691 N N . GLY A 1 87 ? -23.770 -19.181 25.406 1.00 61.62 87 GLY A N 1
ATOM 692 C CA . GLY A 1 87 ? -24.726 -18.359 24.662 1.00 61.62 87 GLY A CA 1
ATOM 693 C C . GLY A 1 87 ? -24.147 -17.290 23.722 1.00 61.62 87 GLY A C 1
ATOM 694 O O . GLY A 1 87 ? -24.934 -16.596 23.083 1.00 61.62 87 GLY A O 1
ATOM 695 N N . GLU A 1 88 ? -22.823 -17.136 23.585 1.00 63.78 88 GLU A N 1
ATOM 696 C CA . GLU A 1 88 ? -22.214 -16.181 22.636 1.00 63.78 88 GLU A CA 1
ATOM 697 C C . GLU A 1 88 ? -21.520 -16.886 21.454 1.00 63.78 88 GLU A C 1
ATOM 699 O O . GLU A 1 88 ? -20.695 -17.775 21.651 1.00 63.78 88 GLU A O 1
ATOM 704 N N . VAL A 1 89 ? -21.828 -16.467 20.217 1.00 62.50 89 VAL A N 1
ATOM 705 C CA . VAL A 1 89 ? -21.267 -17.034 18.973 1.00 62.50 89 VAL A CA 1
ATOM 706 C C . VAL A 1 89 ? -20.225 -16.081 18.380 1.00 62.50 89 VAL A C 1
ATOM 708 O O . VAL A 1 89 ? -20.532 -14.927 18.080 1.00 62.50 89 VAL A O 1
ATOM 711 N N . ILE A 1 90 ? -18.992 -16.563 18.192 1.00 61.75 90 ILE A N 1
ATOM 712 C CA . ILE A 1 90 ? -17.909 -15.805 17.548 1.00 61.75 90 ILE A CA 1
ATOM 713 C C . ILE A 1 90 ? -18.050 -15.940 16.025 1.00 61.75 90 ILE A C 1
ATOM 715 O O . ILE A 1 90 ? -17.873 -17.027 15.482 1.00 61.75 90 ILE A O 1
ATOM 719 N N . TYR A 1 91 ? -18.338 -14.836 15.329 1.00 59.59 91 TYR A N 1
ATOM 720 C CA . TYR A 1 91 ? -18.325 -14.788 13.862 1.00 59.59 91 TYR A CA 1
ATOM 721 C C . TYR A 1 91 ? -16.909 -14.500 13.350 1.00 59.59 91 TYR A C 1
ATOM 723 O O . TYR A 1 91 ? -16.386 -13.400 13.540 1.00 59.59 91 TYR A O 1
ATOM 731 N 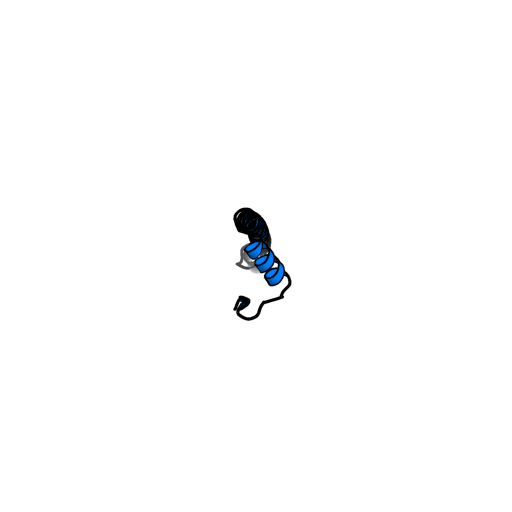N . ILE A 1 92 ? -16.296 -15.482 12.686 1.00 61.12 92 ILE A N 1
ATOM 732 C CA . ILE A 1 92 ? -15.054 -15.312 11.925 1.00 61.12 92 ILE A CA 1
ATOM 733 C C . ILE A 1 92 ? -15.439 -15.246 10.449 1.00 61.12 92 ILE A C 1
ATOM 735 O O . ILE A 1 92 ? -15.936 -16.221 9.890 1.00 61.12 92 ILE A O 1
ATOM 739 N N . PHE A 1 93 ? -15.230 -14.090 9.826 1.00 63.28 93 PHE A N 1
ATOM 740 C CA . PHE A 1 93 ? -15.410 -13.935 8.387 1.00 63.28 93 PHE A CA 1
ATOM 741 C C . PHE A 1 93 ? -14.129 -14.392 7.687 1.00 63.28 93 PHE A C 1
ATOM 743 O O . PHE A 1 93 ? -13.111 -13.701 7.743 1.00 63.28 93 PHE A O 1
ATOM 750 N N . THR A 1 94 ? -14.171 -15.565 7.060 1.00 51.09 94 THR A N 1
ATOM 751 C CA . THR A 1 94 ? -13.126 -15.996 6.127 1.00 51.09 94 THR A CA 1
ATOM 752 C C . THR A 1 94 ? -13.389 -15.314 4.784 1.00 51.09 94 THR A C 1
ATOM 754 O O . THR A 1 94 ? -14.498 -15.454 4.269 1.00 51.09 94 THR A O 1
ATOM 757 N N . PRO A 1 95 ? -12.437 -14.550 4.226 1.00 55.62 95 PRO A N 1
ATOM 758 C CA . PRO A 1 95 ? -12.579 -14.043 2.868 1.00 55.62 95 PRO A CA 1
ATOM 759 C C . PRO A 1 95 ? -12.517 -15.221 1.881 1.00 55.62 95 PRO A C 1
ATOM 761 O O . PRO A 1 95 ? -11.578 -16.015 1.955 1.00 55.62 95 PRO A O 1
ATOM 764 N N . GLU A 1 96 ? -13.537 -15.344 1.023 1.00 48.50 96 GLU A N 1
ATOM 765 C CA . GLU A 1 96 ? -13.565 -16.269 -0.128 1.00 48.50 96 GLU A CA 1
ATOM 766 C C . GLU A 1 96 ? -12.526 -15.896 -1.195 1.00 48.50 96 GLU A C 1
ATOM 768 O O . GLU A 1 96 ? -12.320 -14.680 -1.431 1.00 48.50 96 GLU A O 1
#

Secondary structure (DSSP, 8-state):
-HHHHHHHHH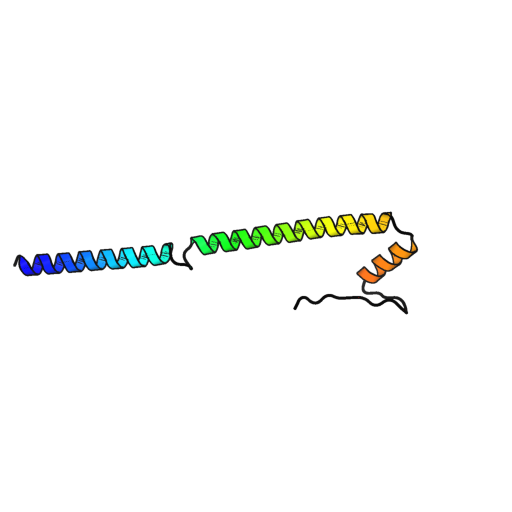HHHHHHHHHHHHHHHHHHSTTSHHHHHHHHHHHHHHHHHHHHHHHHHHHHHHHHHHHS-HHHHHHHHHHHTT---TT---------

Radius of gyration: 31.79 Å; chains: 1; bounding box: 53×25×91 Å

pLDDT: mean 70.1, std 10.73, range [48.5, 90.0]